Protein AF-A0A0Q3EZG9-F1 (afdb_monomer_lite)

Secondary structure (DSSP, 8-state):
-TTT-TTS-SS-SSHHHHHHHHHHHHIIIIIIHHHHHHHHHHHHTTSS-HHHHHHHHHHHHHHHHHHHHHHTTT--SSSSSSSS--HHHHHHHHHHHHHHHTS---GGG-HHHHHHHHHHHT-HHHHHTSGGGSTTSPP--

Radius of gyration: 16.01 Å; chains: 1; bounding box: 37×36×44 Å

Foldseek 3Di:
DCVVCVVDALADPPPVSNVLLVVLLCLLPPQQVVQLVVLVVCCVVVVDPPVRSLVSNLVSLVVSLVVNLVSQVPPPAQASRHPDRHNSLVSLQVSVVCCVPPNVHDCVVRVPSVSNNVSLCPDPVSVCVDLCNDPPHDDDD

Structure (mmCIF, N/CA/C/O backbone):
data_AF-A0A0Q3EZG9-F1
#
_entry.id   AF-A0A0Q3EZG9-F1
#
loop_
_atom_site.group_PDB
_atom_site.id
_atom_site.type_symbol
_atom_site.label_atom_id
_atom_site.label_alt_id
_atom_site.label_comp_id
_atom_site.label_asym_id
_atom_site.label_entity_id
_atom_site.label_seq_id
_atom_site.pdbx_PDB_ins_code
_atom_site.Cartn_x
_atom_site.Cartn_y
_atom_site.Cartn_z
_atom_site.occupancy
_atom_site.B_iso_or_equiv
_atom_site.auth_seq_id
_atom_site.auth_comp_id
_atom_site.auth_asym_id
_atom_site.auth_atom_id
_atom_site.pdbx_PDB_model_num
ATOM 1 N N . MET A 1 1 ? -17.547 -8.868 -1.143 1.00 84.94 1 MET A N 1
ATOM 2 C CA . MET A 1 1 ? -16.965 -9.479 0.070 1.00 84.94 1 MET A CA 1
ATOM 3 C C . MET A 1 1 ? -17.594 -8.852 1.294 1.00 84.94 1 MET A C 1
ATOM 5 O O . MET A 1 1 ? -18.382 -9.550 1.910 1.00 84.94 1 MET A O 1
ATOM 9 N N . GLU A 1 2 ? -17.379 -7.556 1.542 1.00 89.00 2 GLU A N 1
ATOM 10 C CA . GLU A 1 2 ? -17.991 -6.838 2.677 1.00 89.00 2 GLU A CA 1
ATOM 11 C C . GLU A 1 2 ? -19.500 -7.044 2.816 1.00 89.00 2 GLU A C 1
ATOM 13 O O . GLU A 1 2 ? -19.958 -7.523 3.845 1.00 89.00 2 GLU A O 1
ATOM 18 N N . ASP A 1 3 ? -20.270 -6.806 1.753 1.00 89.75 3 ASP A N 1
ATOM 19 C CA . ASP A 1 3 ? -21.734 -6.929 1.839 1.00 89.75 3 ASP A CA 1
ATOM 20 C C . ASP A 1 3 ? -22.217 -8.376 2.030 1.00 89.75 3 ASP A C 1
ATOM 22 O O . ASP A 1 3 ? -23.315 -8.619 2.524 1.00 89.75 3 ASP A O 1
ATOM 26 N N . LYS A 1 4 ? -21.404 -9.357 1.615 1.00 91.31 4 LYS A N 1
ATOM 27 C CA . LYS A 1 4 ? -21.761 -10.784 1.648 1.00 91.31 4 LYS A CA 1
ATOM 28 C C . LYS A 1 4 ? -21.317 -11.471 2.943 1.00 91.31 4 LYS A C 1
ATOM 30 O O . LYS A 1 4 ? -21.945 -12.449 3.341 1.00 91.31 4 LYS A O 1
ATOM 35 N N . TYR A 1 5 ? -20.248 -10.987 3.577 1.00 90.81 5 TYR A N 1
ATOM 36 C CA . TYR A 1 5 ? -19.638 -11.575 4.774 1.00 90.81 5 TYR A CA 1
ATOM 37 C C . TYR A 1 5 ? -19.411 -10.513 5.867 1.00 90.81 5 TYR A C 1
ATOM 39 O O . TYR A 1 5 ? -18.270 -10.275 6.265 1.00 90.81 5 TYR A O 1
ATOM 47 N N . PRO A 1 6 ? -20.481 -9.879 6.380 1.00 89.50 6 PRO A N 1
ATOM 48 C CA . PRO A 1 6 ? -20.379 -8.755 7.317 1.00 89.50 6 PRO A CA 1
ATOM 49 C C . PRO A 1 6 ? -19.746 -9.112 8.674 1.00 89.50 6 PRO A C 1
ATOM 51 O O . PRO A 1 6 ? -19.360 -8.225 9.428 1.00 89.50 6 PRO A O 1
ATOM 54 N N . GLN A 1 7 ? -19.638 -10.401 9.004 1.00 89.94 7 GLN A N 1
ATOM 55 C CA . GLN A 1 7 ? -19.002 -10.902 10.223 1.00 89.94 7 GLN A CA 1
ATOM 56 C C . GLN A 1 7 ? -17.462 -10.897 10.178 1.00 89.94 7 GLN A C 1
ATOM 58 O O . GLN A 1 7 ? -16.830 -11.115 11.208 1.00 89.94 7 GLN A O 1
ATOM 63 N N . HIS A 1 8 ? -16.861 -10.658 9.006 1.00 86.94 8 HIS A N 1
ATOM 64 C CA . HIS A 1 8 ? -15.409 -10.544 8.821 1.00 86.94 8 HIS A CA 1
ATOM 65 C C . HIS A 1 8 ? -15.063 -9.235 8.093 1.00 86.94 8 HIS A C 1
ATOM 67 O O . HIS A 1 8 ? -14.605 -9.278 6.949 1.00 86.94 8 HIS A O 1
ATOM 73 N N . PRO A 1 9 ? -15.333 -8.070 8.708 1.00 91.38 9 PRO A N 1
ATOM 74 C CA . PRO A 1 9 ? -15.231 -6.799 8.012 1.00 91.38 9 PRO A CA 1
ATOM 75 C C . PRO A 1 9 ? -13.771 -6.386 7.789 1.00 91.38 9 PRO A C 1
ATOM 77 O O . PRO A 1 9 ? -12.984 -6.302 8.731 1.00 91.38 9 PRO A O 1
ATOM 80 N N . LEU A 1 10 ? -13.424 -6.036 6.550 1.00 95.19 10 LEU A N 1
ATOM 81 C CA . LEU A 1 10 ? -12.158 -5.371 6.214 1.00 95.19 10 LEU A CA 1
ATOM 82 C C . LEU A 1 10 ? -12.253 -3.848 6.344 1.00 95.19 10 LEU A C 1
ATOM 84 O O . LEU A 1 10 ? -11.282 -3.143 6.077 1.00 95.19 10 LEU A O 1
ATOM 88 N N . LEU A 1 11 ? -13.421 -3.311 6.693 1.00 95.44 11 LEU A N 1
ATOM 89 C CA . LEU A 1 11 ? -13.583 -1.894 6.984 1.00 95.44 11 LEU A CA 1
ATOM 90 C C . LEU A 1 11 ? -14.028 -1.702 8.435 1.00 95.44 11 LEU A C 1
ATOM 92 O O . LEU A 1 11 ? -15.046 -2.268 8.842 1.00 95.44 11 LEU A O 1
ATOM 96 N N . PRO A 1 12 ? -13.341 -0.840 9.202 1.00 93.12 12 PRO A N 1
ATOM 97 C CA . PRO A 1 12 ? -13.691 -0.624 10.590 1.00 93.12 12 PRO A CA 1
ATOM 98 C C . PRO A 1 12 ? -14.978 0.203 10.688 1.00 93.12 12 PRO A C 1
ATOM 100 O O . PRO A 1 12 ? -15.327 0.970 9.786 1.00 93.12 12 PRO A O 1
ATOM 103 N N . GLN A 1 13 ? -15.676 0.076 11.818 1.00 92.25 13 GLN A N 1
ATOM 104 C CA . GLN A 1 13 ? -16.872 0.878 12.105 1.00 92.25 13 GLN A CA 1
ATOM 105 C C . GLN A 1 13 ? -16.531 2.348 12.389 1.00 92.25 13 GLN A C 1
ATOM 107 O O . GLN A 1 13 ? -17.316 3.240 12.069 1.00 92.25 13 GLN A O 1
ATOM 112 N N . ASP A 1 14 ? -15.348 2.613 12.958 1.00 94.88 14 ASP A N 1
ATOM 113 C CA . ASP A 1 14 ? -14.868 3.979 13.158 1.00 94.88 14 ASP A CA 1
ATOM 114 C C . ASP A 1 14 ? -14.693 4.688 11.810 1.00 94.88 14 ASP A C 1
ATOM 116 O O . ASP A 1 14 ? -13.917 4.265 10.950 1.00 94.88 14 ASP A O 1
ATOM 120 N N . LEU A 1 15 ? -15.410 5.799 11.636 1.00 96.56 15 LEU A N 1
ATOM 121 C CA . LEU A 1 15 ? -15.484 6.498 10.356 1.00 96.56 15 LEU A CA 1
ATOM 122 C C . LEU A 1 15 ? -14.137 7.074 9.910 1.00 96.56 15 LEU A C 1
ATOM 124 O O . LEU A 1 15 ? -13.867 7.112 8.709 1.00 96.56 15 LEU A O 1
ATOM 128 N N . LYS A 1 16 ? -13.276 7.500 10.843 1.00 95.50 16 LYS A N 1
ATOM 129 C CA . LYS A 1 16 ? -11.962 8.06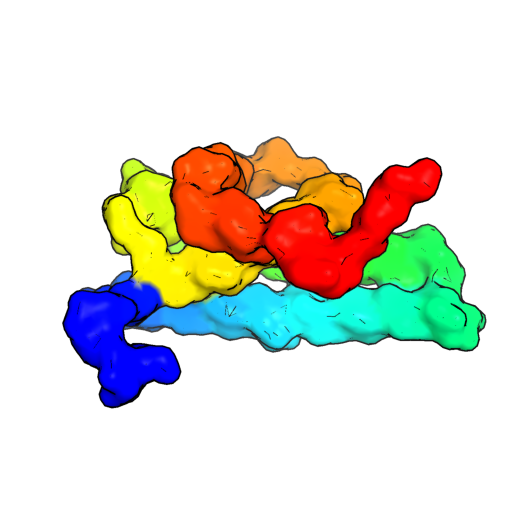1 10.502 1.00 95.50 16 LYS A CA 1
ATOM 130 C C . LYS A 1 16 ? -11.030 6.962 10.009 1.00 95.50 16 LYS A C 1
ATOM 132 O O . LYS A 1 16 ? -10.433 7.103 8.944 1.00 95.50 16 LYS A O 1
ATOM 137 N N . LYS A 1 17 ? -10.969 5.837 10.725 1.00 95.88 17 LYS A N 1
ATOM 138 C CA . LYS A 1 17 ? -10.204 4.657 10.304 1.00 95.88 17 LYS A CA 1
ATOM 139 C C . LYS A 1 17 ? -10.741 4.080 8.997 1.00 95.88 17 LYS A C 1
ATOM 141 O O . LYS A 1 17 ? -9.957 3.667 8.145 1.00 95.88 17 LYS A O 1
ATOM 146 N N . LYS A 1 18 ? -12.061 4.094 8.793 1.00 97.00 18 LYS A N 1
ATOM 147 C CA . LYS A 1 18 ? -12.688 3.652 7.542 1.00 97.00 18 LYS A CA 1
ATOM 148 C C . LYS A 1 18 ? -12.262 4.527 6.371 1.00 97.00 18 LYS A C 1
ATOM 150 O O . LYS A 1 18 ? -11.832 4.007 5.345 1.00 97.00 18 LYS A O 1
ATOM 155 N N . ALA A 1 19 ? -12.329 5.847 6.539 1.00 97.75 19 ALA A N 1
ATOM 156 C CA . ALA A 1 19 ? -11.872 6.793 5.529 1.00 97.75 19 ALA A CA 1
ATOM 157 C C . ALA A 1 19 ? -10.377 6.624 5.225 1.00 97.75 19 ALA A C 1
ATOM 159 O O . ALA A 1 19 ? -9.994 6.674 4.060 1.00 97.75 19 ALA A O 1
ATOM 160 N N . LEU A 1 20 ? -9.546 6.384 6.243 1.00 97.81 20 LEU A N 1
ATOM 161 C CA . LEU A 1 20 ? -8.114 6.136 6.072 1.00 97.81 20 LEU A CA 1
ATOM 162 C C . LEU A 1 20 ? -7.843 4.853 5.268 1.00 97.81 20 LEU A C 1
ATOM 164 O O . LEU A 1 20 ? -7.090 4.895 4.300 1.00 97.81 20 LEU A O 1
ATOM 168 N N . ASN A 1 21 ? -8.514 3.742 5.590 1.00 98.00 21 ASN A N 1
ATOM 169 C CA . ASN A 1 21 ? -8.409 2.494 4.820 1.00 98.00 21 ASN A CA 1
ATOM 170 C C . ASN A 1 21 ? -8.776 2.691 3.344 1.00 98.00 21 ASN A C 1
ATOM 172 O O . ASN A 1 21 ? -8.056 2.233 2.458 1.00 98.00 21 ASN A O 1
ATOM 176 N N . LEU A 1 22 ? -9.875 3.402 3.078 1.00 98.19 22 LEU A N 1
ATOM 177 C CA . LEU A 1 22 ? -10.314 3.694 1.713 1.00 98.19 22 LEU A CA 1
ATOM 178 C C . LEU A 1 22 ? -9.332 4.611 0.973 1.00 98.19 22 LEU A C 1
ATOM 180 O O . LEU A 1 22 ? -9.078 4.392 -0.207 1.00 98.19 22 LEU A O 1
ATOM 184 N N . GLN A 1 23 ? -8.750 5.605 1.650 1.00 98.25 23 GLN A N 1
ATOM 185 C CA . GLN A 1 23 ? -7.724 6.472 1.063 1.00 98.25 23 GLN A CA 1
ATOM 186 C C . GLN A 1 23 ? -6.469 5.684 0.681 1.00 98.25 23 GLN A C 1
ATOM 188 O O . GLN A 1 23 ? -5.997 5.814 -0.446 1.00 98.25 23 GLN A O 1
ATOM 193 N N . ILE A 1 24 ? -5.966 4.830 1.576 1.00 98.56 24 ILE A N 1
ATOM 194 C CA . ILE A 1 24 ? -4.805 3.969 1.311 1.00 98.56 24 ILE A CA 1
ATOM 195 C C . ILE A 1 24 ? -5.083 3.059 0.112 1.00 98.56 24 ILE A C 1
ATOM 197 O O . ILE A 1 24 ? -4.314 3.055 -0.851 1.00 98.56 24 ILE A O 1
ATOM 201 N N . ALA A 1 25 ? -6.215 2.346 0.132 1.00 98.38 25 ALA A N 1
ATOM 202 C CA . ALA A 1 25 ? -6.617 1.472 -0.965 1.00 98.38 25 ALA A CA 1
ATOM 203 C C . ALA A 1 25 ? -6.733 2.245 -2.289 1.00 98.38 25 ALA A C 1
ATOM 205 O O . ALA A 1 25 ? -6.232 1.782 -3.312 1.00 98.38 25 ALA A O 1
ATOM 206 N N . SER A 1 26 ? -7.318 3.448 -2.263 1.00 98.31 26 SER A N 1
ATOM 207 C CA . SER A 1 26 ? -7.459 4.312 -3.438 1.00 98.31 26 SER A CA 1
ATOM 208 C C . SER A 1 26 ? -6.114 4.768 -4.003 1.00 98.31 26 SER A C 1
ATOM 210 O O . SER A 1 26 ? -5.945 4.768 -5.223 1.00 98.31 26 SER A O 1
ATOM 212 N N . ILE A 1 27 ? -5.153 5.152 -3.154 1.00 98.50 27 ILE A N 1
ATOM 213 C CA . ILE A 1 27 ? -3.815 5.562 -3.606 1.00 98.50 27 ILE A CA 1
ATOM 214 C C . ILE A 1 27 ? -3.131 4.391 -4.311 1.00 98.50 27 ILE A C 1
ATOM 216 O O . ILE A 1 27 ? -2.628 4.555 -5.423 1.00 98.50 27 ILE A O 1
ATOM 220 N N . VAL A 1 28 ? -3.169 3.197 -3.711 1.00 98.44 28 VAL A N 1
ATOM 221 C CA . VAL A 1 28 ? -2.588 1.997 -4.322 1.00 98.44 28 VAL A CA 1
ATOM 222 C C . VAL A 1 28 ? -3.273 1.666 -5.644 1.00 98.44 28 VAL A C 1
ATOM 224 O O . VAL A 1 28 ? -2.600 1.564 -6.669 1.00 98.44 28 VAL A O 1
ATOM 227 N N . CYS A 1 29 ? -4.600 1.535 -5.656 1.00 97.06 29 CYS A N 1
ATOM 228 C CA . CYS A 1 29 ? -5.322 1.006 -6.812 1.00 97.06 29 CYS A CA 1
ATOM 229 C C . CYS A 1 29 ? -5.467 1.995 -7.972 1.00 97.06 29 CYS A C 1
ATOM 231 O O . CYS A 1 29 ? -5.660 1.560 -9.101 1.00 97.06 29 CYS A O 1
ATOM 233 N N . SER A 1 30 ? -5.386 3.303 -7.714 1.00 95.75 30 SER A N 1
ATOM 234 C CA . SER A 1 30 ? -5.634 4.330 -8.736 1.00 95.75 30 SER A CA 1
ATOM 235 C C . SER A 1 30 ? -4.393 5.146 -9.089 1.00 95.75 30 SER A C 1
ATOM 237 O O . SER A 1 30 ? -4.280 5.618 -10.216 1.00 95.75 30 SER A O 1
ATOM 239 N N . SER A 1 31 ? -3.463 5.342 -8.150 1.00 94.94 31 SER A N 1
ATOM 240 C CA . SER A 1 31 ? -2.314 6.246 -8.330 1.00 94.94 31 SER A CA 1
ATOM 241 C C . SER A 1 31 ? -0.956 5.549 -8.347 1.00 94.94 31 SER A C 1
ATOM 243 O O . SER A 1 31 ? 0.021 6.180 -8.741 1.00 94.94 31 SER A O 1
ATOM 245 N N . ILE A 1 32 ? -0.885 4.272 -7.958 1.00 97.31 32 ILE A N 1
ATOM 246 C CA . ILE A 1 32 ? 0.330 3.457 -8.081 1.00 97.31 32 ILE A CA 1
ATOM 247 C C . ILE A 1 32 ? 0.117 2.375 -9.143 1.00 97.31 32 ILE A C 1
ATOM 249 O O . ILE A 1 32 ? 0.743 2.417 -10.204 1.00 97.31 32 ILE A O 1
ATOM 253 N N . GLN A 1 33 ? -0.798 1.434 -8.883 1.00 96.44 33 GLN A N 1
ATOM 254 C CA . GLN A 1 33 ? -0.935 0.187 -9.639 1.00 96.44 33 GLN A CA 1
ATOM 255 C C . GLN A 1 33 ? -1.187 0.389 -11.150 1.00 96.44 33 GLN A C 1
ATOM 257 O O . GLN A 1 33 ? -0.524 -0.280 -11.944 1.00 96.44 33 GLN A O 1
ATOM 262 N N . PRO A 1 34 ? -2.043 1.323 -11.600 1.00 95.38 34 PRO A N 1
ATOM 263 C CA . PRO A 1 34 ? -2.282 1.495 -13.032 1.00 95.38 34 PRO A CA 1
ATOM 264 C C . PRO A 1 34 ? -1.089 2.126 -13.759 1.00 95.38 34 PRO A C 1
ATOM 266 O O . PRO A 1 34 ? -0.795 1.780 -14.903 1.00 95.38 34 PRO A O 1
ATOM 269 N N . LEU A 1 35 ? -0.373 3.034 -13.089 1.00 92.44 35 LEU A N 1
ATOM 270 C CA . LEU A 1 35 ? 0.739 3.776 -13.686 1.00 92.44 35 LEU A CA 1
ATOM 271 C C . LEU A 1 35 ? 2.002 2.911 -13.803 1.00 92.44 35 LEU A C 1
ATOM 273 O O . LEU A 1 35 ? 2.681 2.969 -14.828 1.00 92.44 35 LEU A O 1
ATOM 277 N N . GLN A 1 36 ? 2.267 2.039 -12.820 1.00 90.69 36 GLN A N 1
ATOM 278 C CA . GLN A 1 36 ? 3.288 0.992 -12.975 1.00 90.69 36 GLN A CA 1
ATOM 279 C C . GLN A 1 36 ? 2.936 0.048 -14.135 1.00 90.69 36 GLN A C 1
ATOM 281 O O . GLN A 1 36 ? 3.802 -0.297 -14.932 1.00 90.69 36 GLN A O 1
ATOM 286 N N . THR A 1 37 ? 1.663 -0.343 -14.285 1.00 90.38 37 THR A N 1
ATOM 287 C CA . THR A 1 37 ? 1.244 -1.257 -15.355 1.00 90.38 37 THR A CA 1
ATOM 288 C C . THR A 1 37 ? 1.449 -0.631 -16.729 1.00 90.38 37 THR A C 1
ATOM 290 O O . THR A 1 37 ? 1.944 -1.310 -17.624 1.00 90.38 37 THR A O 1
ATOM 293 N N . HIS A 1 38 ? 1.149 0.659 -16.891 1.00 88.06 38 HIS A N 1
ATOM 294 C CA . HIS A 1 38 ? 1.427 1.376 -18.134 1.00 88.06 38 HIS A CA 1
ATOM 295 C C . HIS A 1 38 ? 2.917 1.331 -18.505 1.00 88.06 38 HIS A C 1
ATOM 297 O O . HIS A 1 38 ? 3.252 1.016 -19.645 1.00 88.06 38 HIS A O 1
ATOM 303 N N . ALA A 1 39 ? 3.809 1.595 -17.545 1.00 85.88 39 ALA A N 1
ATOM 304 C CA . ALA A 1 39 ? 5.253 1.526 -17.765 1.00 85.88 39 ALA A CA 1
ATOM 305 C C . ALA A 1 39 ? 5.691 0.123 -18.218 1.00 85.88 39 ALA A C 1
ATOM 307 O O . ALA A 1 39 ? 6.330 -0.030 -19.258 1.00 85.88 39 ALA A O 1
ATOM 308 N N . VAL A 1 40 ? 5.257 -0.908 -17.483 1.00 84.19 40 VAL A N 1
ATOM 309 C CA . VAL A 1 40 ? 5.576 -2.315 -17.771 1.00 84.19 40 VAL A CA 1
ATOM 310 C C . VAL A 1 40 ? 5.086 -2.731 -19.161 1.00 84.19 40 VAL A C 1
ATOM 312 O O . VAL A 1 40 ? 5.828 -3.376 -19.901 1.00 84.19 40 VAL A O 1
ATOM 315 N N . ILE A 1 41 ? 3.864 -2.344 -19.540 1.00 87.94 41 ILE A N 1
ATOM 316 C CA . ILE A 1 41 ? 3.327 -2.601 -20.883 1.00 87.94 41 ILE A CA 1
ATOM 317 C C . ILE A 1 41 ? 4.161 -1.873 -21.941 1.00 87.94 41 ILE A C 1
ATOM 319 O O . ILE A 1 41 ? 4.482 -2.468 -22.966 1.00 87.94 41 ILE A O 1
ATOM 323 N N . GLY A 1 42 ? 4.555 -0.622 -21.689 1.00 85.19 42 GLY A N 1
ATOM 324 C CA . GLY A 1 42 ? 5.399 0.145 -22.604 1.00 85.19 42 GLY A CA 1
ATOM 325 C C . GLY A 1 42 ? 6.749 -0.526 -22.876 1.00 85.19 42 GLY A C 1
ATOM 326 O O . GLY A 1 42 ? 7.189 -0.575 -24.023 1.00 85.19 42 GLY A O 1
ATOM 327 N N . SER A 1 43 ? 7.363 -1.112 -21.845 1.00 87.75 43 SER A N 1
ATOM 328 C CA . SER A 1 43 ? 8.576 -1.930 -21.985 1.00 87.75 43 SER A CA 1
ATOM 329 C C . SER A 1 43 ? 8.324 -3.185 -22.828 1.00 87.75 43 SER A C 1
ATOM 331 O O . SER A 1 43 ? 9.056 -3.457 -23.777 1.00 87.75 43 SER A O 1
ATOM 333 N N . PHE A 1 44 ? 7.244 -3.924 -22.542 1.00 88.38 44 PHE A N 1
ATOM 334 C CA . PHE A 1 44 ? 6.897 -5.149 -23.272 1.00 88.38 44 PHE A CA 1
ATOM 335 C C . PHE A 1 44 ? 6.595 -4.900 -24.759 1.00 88.38 44 PHE A C 1
ATOM 337 O O . PHE A 1 44 ? 6.979 -5.699 -25.610 1.00 88.38 44 PHE A O 1
ATOM 344 N N . LEU A 1 45 ? 5.932 -3.788 -25.084 1.00 92.38 45 LEU A N 1
ATOM 345 C CA . LEU A 1 45 ? 5.603 -3.405 -26.460 1.00 92.38 45 LEU A CA 1
ATOM 346 C C . LEU A 1 45 ? 6.767 -2.722 -27.200 1.00 92.38 45 LEU A C 1
ATOM 348 O O . LEU A 1 45 ? 6.626 -2.398 -28.378 1.00 92.38 45 LEU A O 1
ATOM 352 N N . GLY A 1 46 ? 7.898 -2.480 -26.530 1.00 90.88 46 GLY A N 1
ATOM 353 C CA . GLY A 1 46 ? 9.050 -1.781 -27.104 1.00 90.88 46 GLY A CA 1
ATOM 354 C C . GLY A 1 46 ? 8.821 -0.287 -27.355 1.00 90.88 46 GLY A C 1
ATOM 355 O O . GLY A 1 46 ? 9.595 0.332 -28.081 1.00 90.88 46 GLY A O 1
ATOM 356 N N . THR A 1 47 ? 7.772 0.309 -26.777 1.00 92.38 47 THR A N 1
ATOM 357 C CA . THR A 1 47 ? 7.498 1.754 -26.877 1.00 92.38 47 THR A CA 1
ATOM 358 C C . THR A 1 47 ? 8.261 2.570 -25.833 1.00 92.38 47 THR A C 1
ATOM 360 O O . THR A 1 47 ? 8.301 3.791 -25.934 1.00 92.38 47 THR A O 1
ATOM 363 N N . MET A 1 48 ? 8.835 1.907 -24.826 1.00 91.69 48 MET A N 1
ATOM 364 C CA . MET A 1 48 ? 9.708 2.486 -23.804 1.00 91.69 48 MET A CA 1
ATOM 365 C C . MET A 1 48 ? 10.914 1.578 -23.571 1.00 91.69 48 MET A C 1
ATOM 367 O O . MET A 1 48 ? 10.808 0.355 -23.680 1.00 91.69 48 MET A O 1
ATOM 371 N N . GLY A 1 49 ? 12.053 2.162 -23.198 1.00 93.69 49 GLY A N 1
ATOM 372 C CA . GLY A 1 49 ? 13.213 1.378 -22.769 1.00 93.69 49 GLY A CA 1
ATOM 373 C C . GLY A 1 49 ? 12.957 0.662 -21.436 1.00 93.69 49 GLY A C 1
ATOM 374 O O . GLY A 1 49 ? 12.197 1.145 -20.597 1.00 93.69 49 GLY A O 1
ATOM 375 N N . ALA A 1 50 ? 13.627 -0.470 -21.194 1.00 91.31 50 ALA A N 1
ATOM 376 C CA . ALA A 1 50 ? 13.468 -1.219 -19.941 1.00 91.31 50 ALA A CA 1
ATOM 377 C C . ALA A 1 50 ? 13.843 -0.382 -18.701 1.00 91.31 50 ALA A C 1
ATOM 379 O O . ALA A 1 50 ? 13.112 -0.375 -17.710 1.00 91.31 50 ALA A O 1
ATOM 380 N N . GLU A 1 51 ? 14.949 0.363 -18.775 1.00 93.38 51 GLU A N 1
ATOM 381 C CA . GLU A 1 51 ? 15.403 1.260 -17.705 1.00 93.38 51 GLU A CA 1
ATOM 382 C C . GLU A 1 51 ? 14.444 2.440 -17.498 1.00 93.38 51 GLU A C 1
ATOM 384 O O . GLU A 1 51 ? 14.104 2.785 -16.369 1.00 93.38 51 GLU A O 1
ATOM 389 N N . GLU A 1 52 ? 13.953 3.026 -18.589 1.00 93.69 52 GLU A N 1
ATOM 390 C CA . GLU A 1 52 ? 12.979 4.119 -18.558 1.00 93.69 52 GLU A CA 1
ATOM 391 C C . GLU A 1 52 ? 11.665 3.679 -17.894 1.00 93.69 52 GLU A C 1
ATOM 393 O O . GLU A 1 52 ? 11.153 4.346 -16.994 1.00 93.69 52 GLU A O 1
ATOM 398 N N . SER A 1 53 ? 11.148 2.510 -18.283 1.00 94.06 53 SER A N 1
ATOM 399 C CA . SER A 1 53 ? 9.970 1.893 -17.670 1.00 94.06 53 SER A CA 1
ATOM 400 C C . SER A 1 53 ? 10.175 1.629 -16.177 1.00 94.06 53 SER A C 1
ATOM 402 O O . SER A 1 53 ? 9.269 1.872 -15.372 1.00 94.06 53 SER A O 1
ATOM 404 N N . LEU A 1 54 ? 11.351 1.126 -15.785 1.00 93.75 54 LEU A N 1
ATOM 405 C CA . LEU A 1 54 ? 11.671 0.881 -14.381 1.00 93.75 54 LEU A CA 1
ATOM 406 C C . LEU A 1 54 ? 11.696 2.191 -13.585 1.00 93.75 54 LEU A C 1
ATOM 408 O O . LEU A 1 54 ? 11.018 2.279 -12.563 1.00 93.75 54 LEU A O 1
ATOM 412 N N . HIS A 1 55 ? 12.383 3.224 -14.077 1.00 94.94 55 HIS A N 1
ATOM 413 C CA . HIS A 1 55 ? 12.421 4.536 -13.426 1.00 94.94 55 HIS A CA 1
ATOM 414 C C . HIS A 1 55 ? 11.028 5.157 -13.285 1.00 94.94 55 HIS A C 1
ATOM 416 O O . HIS A 1 55 ? 10.685 5.666 -12.217 1.00 94.94 55 HIS A O 1
ATOM 422 N N . MET A 1 56 ? 10.195 5.085 -14.326 1.00 94.81 56 MET A N 1
ATOM 423 C CA . MET A 1 56 ? 8.825 5.596 -14.264 1.00 94.81 56 MET A CA 1
ATOM 424 C C . MET A 1 56 ? 7.979 4.825 -13.241 1.00 94.81 56 MET A C 1
ATOM 426 O O . MET A 1 56 ? 7.236 5.426 -12.464 1.00 94.81 56 MET A O 1
ATOM 430 N N . THR A 1 57 ? 8.133 3.502 -13.184 1.00 95.94 57 THR A N 1
ATOM 431 C CA . THR A 1 57 ? 7.474 2.662 -12.173 1.00 95.94 57 THR A CA 1
ATOM 432 C C . THR A 1 57 ? 7.904 3.056 -10.761 1.00 95.94 57 THR A C 1
ATOM 434 O O . THR A 1 57 ? 7.060 3.322 -9.904 1.00 95.94 57 THR A O 1
ATOM 437 N N . GLN A 1 58 ? 9.214 3.154 -10.527 1.00 97.12 58 GLN A N 1
ATOM 438 C CA . GLN A 1 58 ? 9.778 3.540 -9.235 1.00 97.12 58 GLN A CA 1
ATOM 439 C C . GLN A 1 58 ? 9.327 4.939 -8.809 1.00 97.12 58 GLN A C 1
ATOM 441 O O . GLN A 1 58 ? 9.022 5.141 -7.637 1.00 97.12 58 GLN A O 1
ATOM 446 N N . HIS A 1 59 ? 9.215 5.882 -9.749 1.00 96.75 59 HIS A N 1
ATOM 447 C CA . HIS A 1 59 ? 8.717 7.229 -9.482 1.00 96.75 59 HIS A CA 1
ATOM 448 C C . HIS A 1 59 ? 7.286 7.224 -8.925 1.00 96.75 59 HIS A C 1
ATOM 450 O O . HIS A 1 59 ? 7.012 7.872 -7.912 1.00 96.75 59 HIS A O 1
ATOM 456 N N . TYR A 1 60 ? 6.366 6.491 -9.560 1.00 9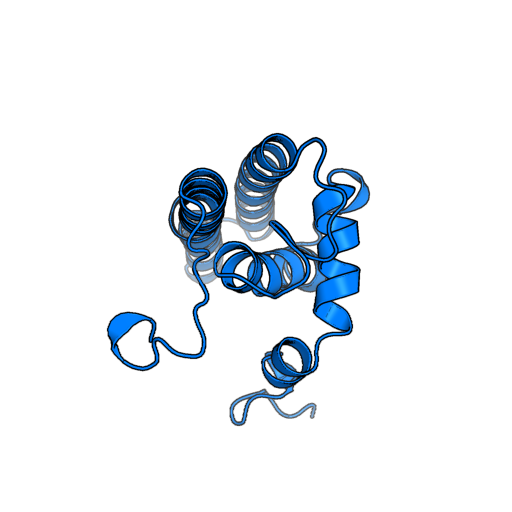7.31 60 TYR A N 1
ATOM 457 C CA . TYR A 1 60 ? 4.976 6.440 -9.097 1.00 97.31 60 TYR A CA 1
ATOM 458 C C . TYR A 1 60 ? 4.822 5.674 -7.783 1.00 97.31 60 TYR A C 1
ATOM 460 O O . TYR A 1 60 ? 4.024 6.085 -6.936 1.00 97.31 60 TYR A O 1
ATOM 468 N N . ILE A 1 61 ? 5.618 4.620 -7.576 1.00 98.25 61 ILE A N 1
ATOM 469 C CA . ILE A 1 61 ? 5.661 3.919 -6.291 1.00 98.25 61 ILE A CA 1
ATOM 470 C C . ILE A 1 61 ? 6.189 4.847 -5.190 1.00 98.25 61 ILE A C 1
ATOM 472 O O . ILE A 1 61 ? 5.518 4.978 -4.172 1.00 98.25 61 ILE A O 1
ATOM 476 N N . ASP A 1 62 ? 7.317 5.544 -5.392 1.00 98.31 62 ASP A N 1
ATOM 477 C CA . ASP A 1 62 ? 7.877 6.479 -4.396 1.00 98.31 62 ASP A CA 1
ATOM 478 C C . ASP A 1 62 ? 6.865 7.568 -4.031 1.00 98.31 62 ASP A C 1
ATOM 480 O O . ASP A 1 62 ? 6.561 7.770 -2.854 1.00 98.31 62 ASP A O 1
ATOM 484 N N . LYS A 1 63 ? 6.247 8.201 -5.034 1.00 98.25 63 LYS A N 1
ATOM 485 C CA . LYS A 1 63 ? 5.233 9.234 -4.808 1.00 98.25 63 LYS A CA 1
ATOM 486 C C . LYS A 1 63 ? 4.056 8.720 -3.975 1.00 98.25 63 LYS A C 1
ATOM 488 O O . LYS A 1 63 ? 3.615 9.403 -3.049 1.00 98.25 63 LYS A O 1
ATOM 493 N N . GLY A 1 64 ? 3.531 7.541 -4.306 1.00 98.44 64 GLY A N 1
ATOM 494 C CA . GLY A 1 64 ? 2.407 6.952 -3.585 1.00 98.44 64 GLY A CA 1
ATOM 495 C C . GLY A 1 64 ? 2.785 6.476 -2.180 1.00 98.44 64 GLY A C 1
ATOM 496 O O . GLY A 1 64 ? 2.040 6.726 -1.235 1.00 98.44 64 GLY A O 1
ATOM 497 N N . PHE A 1 65 ? 3.964 5.875 -2.012 1.00 98.69 65 PHE A N 1
ATOM 498 C CA . PHE A 1 65 ? 4.464 5.425 -0.712 1.00 98.69 65 PHE A CA 1
ATOM 499 C C . PHE A 1 65 ? 4.704 6.595 0.234 1.00 98.69 65 PHE A C 1
ATOM 501 O O . PHE A 1 65 ? 4.252 6.532 1.369 1.00 98.69 65 PHE A O 1
ATOM 508 N N . ARG A 1 66 ? 5.278 7.713 -0.231 1.00 98.62 66 ARG A N 1
ATOM 509 C CA . ARG A 1 66 ? 5.392 8.940 0.583 1.00 98.62 66 ARG A CA 1
ATOM 510 C C . ARG A 1 66 ? 4.039 9.469 1.044 1.00 98.62 66 ARG A C 1
ATOM 512 O O . ARG A 1 66 ? 3.914 9.933 2.174 1.00 98.62 66 ARG A O 1
ATOM 519 N N . ALA A 1 67 ? 3.032 9.432 0.171 1.00 98.56 67 ALA A N 1
ATOM 520 C CA . ALA A 1 67 ? 1.692 9.887 0.522 1.00 98.56 67 ALA A CA 1
ATOM 521 C C . ALA A 1 67 ? 1.065 8.995 1.602 1.00 98.56 67 ALA A C 1
ATOM 523 O O . ALA A 1 67 ? 0.484 9.513 2.553 1.00 98.56 67 ALA A O 1
ATOM 524 N N . ILE A 1 68 ? 1.213 7.674 1.483 1.00 98.69 68 ILE A N 1
ATOM 525 C CA . ILE A 1 68 ? 0.684 6.726 2.470 1.00 98.69 68 ILE A CA 1
ATOM 526 C C . ILE A 1 68 ? 1.466 6.798 3.786 1.00 98.69 68 ILE A C 1
ATOM 528 O O . ILE A 1 68 ? 0.845 6.834 4.841 1.00 98.69 68 ILE A O 1
ATOM 532 N N . GLU A 1 69 ? 2.795 6.893 3.736 1.00 98.25 69 GLU A N 1
ATOM 533 C CA . GLU A 1 69 ? 3.651 7.079 4.913 1.00 98.25 69 GLU A CA 1
ATOM 534 C C . GLU A 1 69 ? 3.181 8.289 5.732 1.00 98.25 69 GLU A C 1
ATOM 536 O O . GLU A 1 69 ? 2.967 8.184 6.936 1.00 98.25 69 GLU A O 1
ATOM 541 N N . LYS A 1 70 ? 2.898 9.407 5.051 1.00 98.31 70 LYS A N 1
ATOM 542 C CA . LYS A 1 70 ? 2.347 10.615 5.672 1.00 98.31 70 LYS A CA 1
ATOM 543 C C . LYS A 1 70 ? 0.951 10.407 6.264 1.00 98.31 70 LYS A C 1
ATOM 545 O O . LYS A 1 70 ? 0.655 10.924 7.335 1.00 98.31 70 LYS A O 1
ATOM 550 N N . LEU A 1 71 ? 0.072 9.675 5.575 1.00 98.00 71 LEU A N 1
ATOM 551 C CA . LEU A 1 71 ? -1.263 9.351 6.096 1.00 98.00 71 LEU A CA 1
ATOM 552 C C . LEU A 1 71 ? -1.207 8.470 7.350 1.00 98.00 71 LEU A C 1
ATOM 554 O O . LEU A 1 71 ? -2.136 8.504 8.156 1.00 98.00 71 LEU A O 1
ATOM 558 N N . LEU A 1 72 ? -0.142 7.684 7.489 1.00 97.81 72 LEU A N 1
ATOM 559 C CA . LEU A 1 72 ? 0.088 6.780 8.607 1.00 97.81 72 LEU A CA 1
ATOM 560 C C . LEU A 1 72 ? 0.992 7.379 9.692 1.00 97.81 72 LEU A C 1
ATOM 562 O O . LEU A 1 72 ? 1.302 6.679 10.653 1.00 97.81 72 LEU A O 1
ATOM 566 N N . GLU A 1 73 ? 1.407 8.645 9.588 1.00 96.38 73 GLU A N 1
ATOM 567 C CA . GLU A 1 73 ? 2.215 9.302 10.621 1.00 96.38 73 GLU A CA 1
ATOM 568 C C . GLU A 1 73 ? 1.565 9.161 12.008 1.00 96.38 73 GLU A C 1
ATOM 570 O O . GLU A 1 73 ? 0.383 9.448 12.203 1.00 96.38 73 GLU A O 1
ATOM 575 N N . GLY A 1 74 ? 2.351 8.701 12.984 1.00 90.19 74 GLY A N 1
ATOM 576 C CA . GLY A 1 74 ? 1.870 8.431 14.341 1.00 90.19 74 GLY A CA 1
ATOM 577 C C . GLY A 1 74 ? 1.110 7.110 14.511 1.00 90.19 74 GLY A C 1
ATOM 578 O O . GLY A 1 74 ? 0.620 6.852 15.605 1.00 90.19 74 GLY A O 1
ATOM 579 N N . CYS A 1 75 ? 1.018 6.267 13.477 1.00 90.62 75 CYS A N 1
ATOM 580 C CA . CYS A 1 75 ? 0.486 4.910 13.593 1.00 90.62 75 CYS A CA 1
ATOM 581 C C . CYS A 1 75 ? 1.448 4.013 14.388 1.00 90.62 75 CYS A C 1
ATOM 583 O O . CYS A 1 75 ? 2.533 3.664 13.916 1.00 90.62 75 CYS A O 1
ATOM 585 N N . ASP A 1 76 ? 1.019 3.610 15.582 1.00 90.06 76 ASP A N 1
ATOM 586 C CA . ASP A 1 76 ? 1.732 2.730 16.513 1.00 90.06 76 ASP A CA 1
ATOM 587 C C . ASP A 1 76 ? 1.087 1.335 16.640 1.00 90.06 76 ASP A C 1
ATOM 589 O O . ASP A 1 76 ? 1.496 0.524 17.469 1.00 90.06 76 ASP A O 1
ATOM 593 N N . THR A 1 77 ? 0.100 1.030 15.793 1.00 94.50 77 THR A N 1
ATOM 594 C CA . THR A 1 77 ? -0.641 -0.239 15.806 1.00 94.50 77 THR A CA 1
ATOM 595 C C . THR A 1 77 ? 0.015 -1.320 14.950 1.00 94.50 77 THR A C 1
ATOM 597 O O . THR A 1 77 ? 0.803 -1.020 14.048 1.00 94.50 77 THR A O 1
ATOM 600 N N . ARG A 1 78 ? -0.344 -2.595 15.172 1.00 96.31 78 ARG A N 1
ATOM 601 C CA . ARG A 1 78 ? 0.250 -3.726 14.435 1.00 96.31 78 ARG A CA 1
ATOM 602 C C . ARG A 1 78 ? 0.101 -3.595 12.914 1.00 96.31 78 ARG A C 1
ATOM 604 O O . ARG A 1 78 ? 1.092 -3.736 12.201 1.00 96.31 78 ARG A O 1
ATOM 611 N N . TYR A 1 79 ? -1.093 -3.271 12.433 1.00 97.94 79 TYR A N 1
ATOM 612 C CA . TYR A 1 79 ? -1.420 -3.032 11.024 1.00 97.94 79 TYR A CA 1
ATOM 613 C C . TYR A 1 79 ? -1.733 -1.552 10.773 1.00 97.94 79 TYR A C 1
ATOM 615 O O . TYR A 1 79 ? -1.621 -0.730 11.685 1.00 97.94 79 TYR A O 1
ATOM 623 N N . ALA A 1 80 ? -2.107 -1.183 9.543 1.00 96.50 80 ALA A N 1
ATOM 624 C CA . ALA A 1 80 ? -2.211 0.215 9.122 1.00 96.50 80 ALA A CA 1
ATOM 625 C C . ALA A 1 80 ? -3.177 1.054 9.979 1.00 96.50 80 ALA A C 1
ATOM 627 O O . ALA A 1 80 ? -2.968 2.254 10.139 1.00 96.50 80 ALA A O 1
ATOM 628 N N . THR A 1 81 ? -4.239 0.450 10.528 1.00 95.38 81 THR A N 1
ATOM 629 C CA . THR A 1 81 ? -5.274 1.183 11.290 1.00 95.38 81 THR A CA 1
ATOM 630 C C . THR A 1 81 ? -5.705 0.522 12.608 1.00 95.38 81 THR A C 1
ATOM 632 O O . THR A 1 81 ? -6.669 0.967 13.250 1.00 95.38 81 THR A O 1
ATOM 635 N N . GLY A 1 82 ? -5.010 -0.530 13.043 1.00 94.06 82 GLY A N 1
ATOM 636 C CA . GLY A 1 82 ? -5.346 -1.288 14.247 1.00 94.06 82 GLY A CA 1
ATOM 637 C C . GLY A 1 82 ? -4.575 -2.598 14.365 1.00 94.06 82 GLY A C 1
ATOM 638 O O . GLY A 1 82 ? -3.559 -2.791 13.703 1.00 94.06 82 GLY A O 1
ATOM 639 N N . ASP A 1 83 ? -5.081 -3.498 15.205 1.00 94.88 83 ASP A N 1
ATOM 640 C CA . ASP A 1 83 ? -4.448 -4.794 15.485 1.00 94.88 83 ASP A CA 1
ATOM 641 C C . ASP A 1 83 ? -4.972 -5.943 14.615 1.00 94.88 83 ASP A C 1
ATOM 643 O O . ASP A 1 83 ? -4.456 -7.058 14.673 1.00 94.88 83 ASP A O 1
ATOM 647 N N . GLU A 1 84 ? -5.947 -5.653 13.754 1.00 94.25 84 GLU A N 1
ATOM 648 C CA . GLU A 1 84 ? -6.481 -6.572 12.752 1.00 94.25 84 GLU A CA 1
ATOM 649 C C . GLU A 1 84 ? -6.206 -6.051 11.340 1.00 94.25 84 GLU A C 1
ATOM 651 O O . GLU A 1 84 ? -6.162 -4.841 11.107 1.00 94.25 84 GLU A O 1
ATOM 656 N N . VAL A 1 85 ? -6.041 -6.979 10.394 1.00 96.88 85 VAL A N 1
ATOM 657 C CA . VAL A 1 85 ? -5.895 -6.666 8.969 1.00 96.88 85 VAL A CA 1
ATOM 658 C C . VAL A 1 85 ? -7.178 -6.009 8.465 1.00 96.88 85 VAL A C 1
ATOM 660 O O . VAL A 1 85 ? -8.275 -6.533 8.660 1.00 96.88 85 VAL A O 1
ATOM 663 N N . GLN A 1 86 ? -7.037 -4.870 7.793 1.00 96.62 86 GLN A N 1
ATOM 664 C CA . GLN A 1 86 ? -8.139 -4.135 7.178 1.00 96.62 86 GLN A CA 1
ATOM 665 C C . GLN A 1 86 ? -7.844 -3.863 5.695 1.00 96.62 86 GLN A C 1
ATOM 667 O O . GLN A 1 86 ? -6.812 -4.249 5.146 1.00 96.62 86 GLN A O 1
ATOM 672 N N . MET A 1 87 ? -8.775 -3.219 5.000 1.00 97.69 87 MET A N 1
ATOM 673 C CA . MET A 1 87 ? -8.729 -3.037 3.553 1.00 97.69 87 MET A CA 1
ATOM 674 C C . MET A 1 87 ? -7.467 -2.304 3.095 1.00 97.69 87 MET A C 1
ATOM 676 O O . MET A 1 87 ? -6.905 -2.672 2.071 1.00 97.69 87 MET A O 1
ATOM 680 N N . GLY A 1 88 ? -6.973 -1.323 3.853 1.00 98.06 88 GLY A N 1
ATOM 681 C CA . GLY A 1 88 ? -5.709 -0.656 3.539 1.00 98.06 88 GLY A CA 1
ATOM 682 C C . GLY A 1 88 ? -4.542 -1.644 3.465 1.00 98.06 88 GLY A C 1
ATOM 683 O O . GLY A 1 88 ? -3.770 -1.610 2.508 1.00 98.06 88 GLY A O 1
ATOM 684 N N . ASP A 1 89 ? -4.468 -2.578 4.414 1.00 98.44 89 ASP A N 1
ATOM 685 C CA . ASP A 1 89 ? -3.433 -3.613 4.472 1.00 98.44 89 ASP A CA 1
ATOM 686 C C . ASP A 1 89 ? -3.526 -4.593 3.300 1.00 98.44 89 ASP A C 1
ATOM 688 O O . ASP A 1 89 ? -2.511 -4.953 2.708 1.00 98.44 89 ASP A O 1
ATOM 692 N N . VAL A 1 90 ? -4.746 -4.979 2.912 1.00 98.00 90 VAL A N 1
ATOM 693 C CA . VAL A 1 90 ? -4.990 -5.890 1.779 1.00 98.00 90 VAL A CA 1
ATOM 694 C C . VAL A 1 90 ? -4.470 -5.312 0.458 1.00 98.00 90 VAL A C 1
ATOM 696 O O . VAL A 1 90 ? -4.013 -6.064 -0.400 1.00 98.00 90 VAL A O 1
ATOM 699 N N . PHE A 1 91 ? -4.499 -3.987 0.292 1.00 98.50 91 PHE A N 1
ATOM 700 C CA . PHE A 1 91 ? -3.928 -3.318 -0.881 1.00 98.50 91 PHE A CA 1
ATOM 701 C C . PHE A 1 91 ? -2.428 -3.034 -0.722 1.00 98.50 91 PHE A C 1
ATOM 703 O O . PHE A 1 91 ? -1.677 -3.144 -1.692 1.00 98.50 91 PHE A O 1
ATOM 710 N N . LEU A 1 92 ? -1.968 -2.700 0.487 1.00 98.50 92 LEU A N 1
ATOM 711 C CA . LEU A 1 92 ? -0.558 -2.420 0.757 1.00 98.50 92 LEU A CA 1
ATOM 712 C C . LEU A 1 92 ? 0.328 -3.658 0.640 1.00 98.50 92 LEU A C 1
ATOM 714 O O . LEU A 1 92 ? 1.374 -3.581 -0.001 1.00 98.50 92 LEU A O 1
ATOM 718 N N . ALA A 1 93 ? -0.081 -4.789 1.215 1.00 98.44 93 ALA A N 1
ATOM 719 C CA . ALA A 1 93 ? 0.718 -6.010 1.250 1.00 98.44 93 ALA A CA 1
ATOM 720 C C . ALA A 1 93 ? 1.247 -6.441 -0.138 1.00 98.44 93 ALA A C 1
ATOM 722 O O . ALA A 1 93 ? 2.469 -6.556 -0.291 1.00 98.44 93 ALA A O 1
ATOM 723 N N . PRO A 1 94 ? 0.408 -6.607 -1.184 1.00 97.81 94 PRO A N 1
ATOM 724 C CA . PRO A 1 94 ? 0.904 -6.961 -2.513 1.00 97.81 94 PRO A CA 1
ATOM 725 C C . PRO A 1 94 ? 1.720 -5.837 -3.167 1.00 97.81 94 PRO A C 1
ATOM 727 O O . PRO A 1 94 ? 2.682 -6.125 -3.881 1.00 97.81 94 PRO A O 1
ATOM 730 N N . GLN A 1 95 ? 1.384 -4.564 -2.927 1.00 98.44 95 GLN A N 1
ATOM 731 C CA . GLN A 1 95 ? 2.107 -3.442 -3.530 1.00 98.44 95 GLN A CA 1
ATOM 732 C C . GLN A 1 95 ? 3.518 -3.282 -2.948 1.00 98.44 95 GLN A C 1
ATOM 734 O O . GLN A 1 95 ? 4.461 -3.036 -3.702 1.00 98.44 95 GLN A O 1
ATOM 739 N N . ILE A 1 96 ? 3.688 -3.453 -1.634 1.00 98.19 96 ILE A N 1
ATOM 740 C CA . ILE A 1 96 ? 5.008 -3.442 -0.991 1.00 98.19 96 ILE A CA 1
ATOM 741 C C . ILE A 1 96 ? 5.814 -4.668 -1.421 1.00 98.19 96 ILE A C 1
ATOM 743 O O . ILE A 1 96 ? 6.983 -4.530 -1.781 1.00 98.19 96 ILE A O 1
ATOM 747 N N . HIS A 1 97 ? 5.186 -5.849 -1.464 1.00 97.19 97 HIS A N 1
ATOM 748 C CA . HIS A 1 97 ? 5.843 -7.057 -1.956 1.00 97.19 97 HIS A CA 1
ATOM 749 C C . HIS A 1 97 ? 6.387 -6.859 -3.379 1.00 97.19 97 HIS A C 1
ATOM 751 O O . HIS A 1 97 ? 7.565 -7.107 -3.615 1.00 97.19 97 HIS A O 1
ATOM 757 N N . ALA A 1 98 ? 5.576 -6.337 -4.307 1.00 96.00 98 ALA A N 1
ATOM 758 C CA . ALA A 1 98 ? 6.021 -6.032 -5.668 1.00 96.00 98 ALA A CA 1
ATOM 759 C C . ALA A 1 98 ? 7.119 -4.953 -5.707 1.00 96.00 98 ALA A C 1
ATOM 761 O O . ALA A 1 98 ? 8.069 -5.073 -6.482 1.00 96.00 98 ALA A O 1
ATOM 762 N N . GLY A 1 99 ? 7.019 -3.922 -4.862 1.00 96.69 99 GLY A N 1
ATOM 763 C CA . GLY A 1 99 ? 8.057 -2.901 -4.713 1.00 96.69 99 GLY A CA 1
ATOM 764 C C . GLY A 1 99 ? 9.424 -3.505 -4.385 1.00 96.69 99 GLY A C 1
ATOM 765 O O . GLY A 1 99 ? 10.408 -3.177 -5.045 1.00 96.69 99 GLY A O 1
ATOM 766 N N . LEU A 1 100 ? 9.469 -4.439 -3.432 1.00 96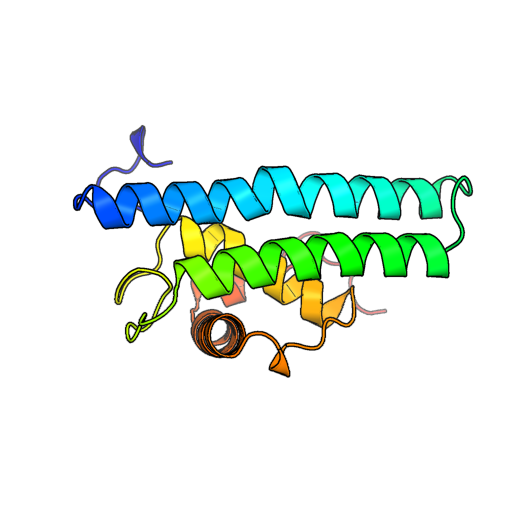.00 100 LEU A N 1
ATOM 767 C CA . LEU A 1 100 ? 10.688 -5.138 -3.019 1.00 96.00 100 LEU A CA 1
ATOM 768 C C . LEU A 1 100 ? 11.194 -6.123 -4.077 1.00 96.00 100 LEU A C 1
ATOM 770 O O . LEU A 1 100 ? 12.361 -6.079 -4.457 1.00 96.00 100 LEU A O 1
ATOM 774 N N . THR A 1 101 ? 10.328 -7.019 -4.553 1.00 94.19 101 THR A N 1
ATOM 775 C CA . THR A 1 101 ? 10.761 -8.182 -5.344 1.00 94.19 101 THR A CA 1
ATOM 776 C C . THR A 1 101 ? 10.889 -7.900 -6.835 1.00 94.19 101 THR A C 1
ATOM 778 O O . THR A 1 101 ? 11.633 -8.597 -7.521 1.00 94.19 101 THR A O 1
ATOM 781 N N . ARG A 1 102 ? 10.181 -6.891 -7.358 1.00 93.12 102 ARG A N 1
ATOM 782 C CA . ARG A 1 102 ? 10.124 -6.609 -8.803 1.00 93.12 102 ARG A CA 1
ATOM 783 C C . ARG A 1 102 ? 10.723 -5.265 -9.175 1.00 93.12 102 ARG A C 1
ATOM 785 O O . ARG A 1 102 ? 11.331 -5.153 -10.234 1.00 93.12 102 ARG A O 1
ATOM 792 N N . PHE A 1 103 ? 10.541 -4.253 -8.330 1.00 95.19 103 PHE A N 1
ATOM 793 C CA . PHE A 1 103 ? 10.866 -2.867 -8.683 1.00 95.19 103 PHE A CA 1
ATOM 794 C C . PHE A 1 103 ? 12.022 -2.268 -7.879 1.00 95.19 103 PHE A C 1
ATOM 796 O O . PHE A 1 103 ? 12.344 -1.099 -8.079 1.00 95.19 103 PHE A O 1
ATOM 803 N N . GLN A 1 104 ? 12.676 -3.066 -7.026 1.00 95.06 104 GLN A N 1
ATOM 804 C CA . GLN A 1 104 ? 13.899 -2.697 -6.301 1.00 95.06 104 GLN A CA 1
ATOM 805 C C . GLN A 1 104 ? 13.738 -1.395 -5.495 1.00 95.06 104 GLN A C 1
ATOM 807 O O . GLN A 1 104 ? 14.618 -0.536 -5.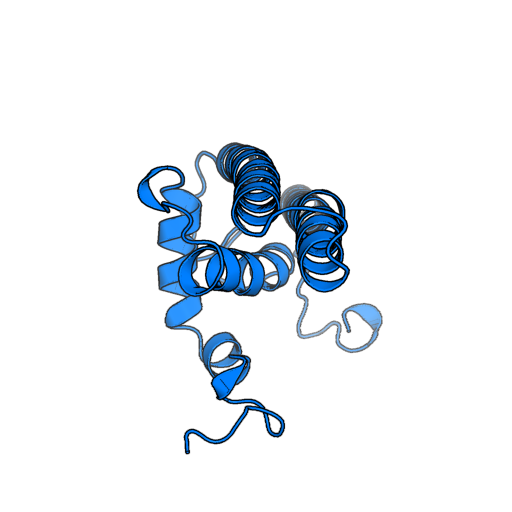473 1.00 95.06 104 GLN A O 1
ATOM 812 N N . ILE A 1 105 ? 12.575 -1.223 -4.864 1.00 97.69 105 ILE A N 1
ATOM 813 C CA . ILE A 1 105 ? 12.282 -0.053 -4.039 1.00 97.69 105 ILE A CA 1
ATOM 814 C C . ILE A 1 105 ? 13.074 -0.136 -2.735 1.00 97.69 105 ILE A C 1
ATOM 816 O O . ILE A 1 105 ? 12.964 -1.101 -1.981 1.00 97.69 105 ILE A O 1
ATOM 820 N N . ASP A 1 106 ? 13.831 0.919 -2.448 1.00 97.00 106 ASP A N 1
ATOM 821 C CA . ASP A 1 106 ? 14.490 1.110 -1.161 1.00 97.00 106 ASP A CA 1
ATOM 822 C C . ASP A 1 106 ? 13.458 1.465 -0.079 1.00 97.00 106 ASP A C 1
ATOM 824 O O . ASP A 1 106 ? 12.987 2.604 0.011 1.00 97.00 106 ASP A O 1
ATOM 828 N N . MET A 1 107 ? 13.108 0.469 0.738 1.00 97.38 107 MET A N 1
ATOM 829 C CA . MET A 1 107 ? 12.118 0.606 1.806 1.00 97.38 107 MET A CA 1
ATOM 830 C C . MET A 1 107 ? 12.623 1.384 3.024 1.00 97.38 107 MET A C 1
ATOM 832 O O . MET A 1 107 ? 11.806 1.793 3.845 1.00 97.38 107 MET A O 1
ATOM 836 N N . THR A 1 108 ? 13.925 1.677 3.135 1.00 97.25 108 THR A N 1
ATOM 837 C CA . THR A 1 108 ? 14.459 2.483 4.253 1.00 97.25 108 THR A CA 1
ATOM 838 C C . THR A 1 108 ? 13.906 3.914 4.264 1.00 97.25 108 THR A C 1
ATOM 840 O O . THR A 1 108 ? 13.916 4.585 5.294 1.00 97.25 108 THR A O 1
ATOM 843 N N . LYS A 1 109 ? 13.352 4.365 3.131 1.00 97.56 109 LYS A N 1
ATOM 844 C CA . LYS A 1 109 ? 12.665 5.653 2.963 1.00 97.56 109 LYS A CA 1
ATOM 845 C C . LYS A 1 109 ? 11.255 5.689 3.568 1.00 97.56 109 LYS A C 1
ATOM 847 O O . LYS A 1 109 ? 10.695 6.779 3.674 1.00 97.56 109 LYS A O 1
ATOM 852 N N . TYR A 1 110 ? 10.688 4.532 3.923 1.00 98.31 110 TYR A N 1
ATOM 853 C CA . TYR A 1 110 ? 9.300 4.369 4.376 1.00 98.31 110 TYR A CA 1
ATOM 854 C C . TYR A 1 110 ? 9.250 3.489 5.638 1.00 98.31 110 TYR A C 1
ATOM 856 O O . TYR A 1 110 ? 8.846 2.326 5.565 1.00 98.31 110 TYR A O 1
ATOM 864 N N . PRO A 1 111 ? 9.729 3.982 6.792 1.00 97.75 111 PRO A N 1
ATOM 865 C CA . PRO A 1 111 ? 9.847 3.176 8.007 1.00 97.75 111 PRO A CA 1
ATOM 866 C C . PRO A 1 111 ? 8.525 2.540 8.471 1.00 97.75 111 PRO A C 1
ATOM 868 O O . PRO A 1 111 ? 8.532 1.404 8.944 1.00 97.75 111 PRO A O 1
ATOM 871 N N . ILE A 1 112 ? 7.384 3.216 8.312 1.00 98.44 112 ILE A N 1
ATOM 872 C CA . ILE A 1 112 ? 6.072 2.670 8.675 1.00 98.44 112 ILE A CA 1
ATOM 873 C C . ILE A 1 112 ? 5.682 1.560 7.701 1.00 98.44 112 ILE A C 1
ATOM 875 O O . ILE A 1 112 ? 5.307 0.475 8.142 1.00 98.44 112 ILE A O 1
ATOM 879 N N . LEU A 1 113 ? 5.804 1.784 6.388 1.00 98.44 113 LEU A N 1
ATOM 880 C CA . LEU A 1 113 ? 5.527 0.731 5.403 1.00 98.44 113 LEU A CA 1
ATOM 881 C C . LEU A 1 113 ? 6.477 -0.469 5.540 1.00 98.44 113 LEU A C 1
ATOM 883 O O . LEU A 1 113 ? 6.045 -1.603 5.342 1.00 98.44 113 LEU A O 1
ATOM 887 N N . ALA A 1 114 ? 7.742 -0.247 5.903 1.00 97.94 114 ALA A N 1
ATOM 888 C CA . ALA A 1 114 ? 8.701 -1.315 6.179 1.00 97.94 114 ALA A CA 1
ATOM 889 C C . ALA A 1 114 ? 8.262 -2.161 7.387 1.00 97.94 114 ALA A C 1
ATOM 891 O O . ALA A 1 114 ? 8.169 -3.381 7.280 1.00 97.94 114 ALA A O 1
ATOM 892 N N . ARG A 1 115 ? 7.865 -1.522 8.494 1.00 97.75 115 ARG A N 1
ATOM 893 C CA . ARG A 1 115 ? 7.292 -2.213 9.662 1.00 97.75 115 ARG A CA 1
ATOM 894 C C . ARG A 1 115 ? 6.029 -3.003 9.302 1.00 97.75 115 ARG A C 1
ATOM 896 O O . ARG A 1 115 ? 5.830 -4.122 9.771 1.00 97.75 115 ARG A O 1
ATOM 903 N N . LEU A 1 116 ? 5.149 -2.423 8.485 1.00 98.12 116 LEU A N 1
ATOM 904 C CA . LEU A 1 116 ? 3.940 -3.109 8.028 1.00 98.12 116 LEU A CA 1
ATOM 905 C C . LEU A 1 116 ? 4.279 -4.328 7.169 1.00 98.12 116 LEU A C 1
ATOM 907 O O . LEU A 1 116 ? 3.647 -5.367 7.324 1.00 98.12 116 LEU A O 1
ATOM 911 N N . GLN A 1 117 ? 5.300 -4.241 6.315 1.00 97.69 117 GLN A N 1
ATOM 912 C CA . GLN A 1 117 ? 5.767 -5.373 5.518 1.00 97.69 117 GLN A CA 1
ATOM 913 C C . GLN A 1 117 ? 6.231 -6.544 6.384 1.00 97.69 117 GLN A C 1
ATOM 915 O O . GLN A 1 117 ? 5.873 -7.683 6.076 1.00 97.69 117 GLN A O 1
ATOM 920 N N . GLU A 1 118 ? 6.959 -6.276 7.467 1.00 97.19 118 GLU A N 1
ATOM 921 C CA . GLU A 1 118 ? 7.355 -7.304 8.432 1.00 97.19 118 GLU A CA 1
ATOM 922 C C . GLU A 1 118 ? 6.106 -7.973 9.026 1.00 97.19 118 GLU A C 1
ATOM 924 O O . GLU A 1 118 ? 5.945 -9.191 8.918 1.00 97.19 118 GLU A O 1
ATOM 929 N N . ALA A 1 119 ? 5.146 -7.180 9.514 1.00 97.94 119 ALA A N 1
ATOM 930 C CA . ALA A 1 119 ? 3.886 -7.692 10.060 1.00 97.94 119 ALA A CA 1
ATOM 931 C C . ALA A 1 119 ? 3.048 -8.481 9.032 1.00 97.94 119 ALA A C 1
ATOM 933 O O . ALA A 1 119 ? 2.377 -9.454 9.387 1.00 97.94 119 ALA A O 1
ATOM 934 N N . TYR A 1 120 ? 3.067 -8.083 7.756 1.00 98.12 120 TYR A N 1
ATOM 935 C CA . TYR A 1 120 ? 2.379 -8.801 6.683 1.00 98.12 120 TYR A CA 1
ATOM 936 C C . TYR A 1 120 ? 3.059 -10.130 6.362 1.00 98.12 120 TYR A C 1
ATOM 938 O O . TYR A 1 120 ? 2.372 -11.118 6.109 1.00 98.12 120 TYR A O 1
ATOM 946 N N . SER A 1 121 ? 4.393 -10.175 6.403 1.00 96.19 121 SER A N 1
ATOM 947 C CA . SER A 1 121 ? 5.170 -11.381 6.100 1.00 96.19 121 SER A CA 1
ATOM 948 C C . SER A 1 121 ? 4.918 -12.526 7.087 1.00 96.19 121 SER A C 1
ATOM 950 O O . SER A 1 121 ? 5.037 -13.695 6.722 1.00 96.19 121 SER A O 1
ATOM 952 N N . GLU A 1 122 ? 4.499 -12.198 8.310 1.00 97.00 122 GLU A N 1
ATOM 953 C CA . GLU A 1 122 ? 4.147 -13.158 9.359 1.00 97.00 122 GLU A CA 1
ATOM 954 C C . GLU A 1 122 ? 2.688 -13.634 9.289 1.00 97.00 122 GLU A C 1
ATOM 956 O O . GLU A 1 122 ? 2.335 -14.639 9.908 1.00 97.00 122 GLU A O 1
ATOM 961 N N . HIS A 1 123 ? 1.810 -12.924 8.572 1.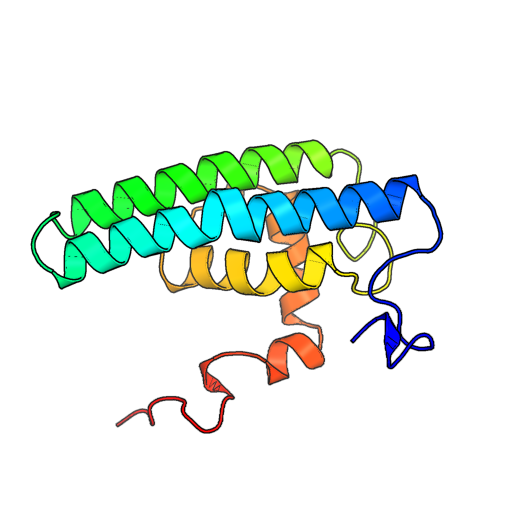00 97.75 123 HIS A N 1
ATOM 962 C CA . HIS A 1 123 ? 0.383 -13.229 8.590 1.00 97.75 123 HIS A CA 1
ATOM 963 C C . HIS A 1 123 ? 0.055 -14.417 7.662 1.00 97.75 123 HIS A C 1
ATOM 965 O O . HIS A 1 123 ? 0.273 -14.317 6.447 1.00 97.75 123 HIS A O 1
ATOM 971 N N . PRO A 1 124 ? -0.567 -15.507 8.162 1.00 97.88 124 PRO A N 1
ATOM 972 C CA . PRO A 1 124 ? -0.793 -16.721 7.371 1.00 97.88 124 PRO A CA 1
ATOM 973 C C . PRO A 1 124 ? -1.581 -16.490 6.077 1.00 97.88 124 PRO A C 1
ATOM 975 O O . PRO A 1 124 ? -1.268 -17.079 5.046 1.00 97.88 124 PRO A O 1
ATOM 978 N N . ALA A 1 125 ? -2.579 -15.597 6.098 1.00 97.12 125 ALA A N 1
ATOM 979 C CA . ALA A 1 125 ? -3.365 -15.300 4.899 1.00 97.12 125 ALA A CA 1
ATOM 980 C C . ALA A 1 125 ? -2.536 -14.609 3.803 1.00 97.12 125 ALA A C 1
ATOM 982 O O . ALA A 1 125 ? -2.760 -14.869 2.625 1.00 97.12 125 ALA A O 1
ATOM 983 N N . PHE A 1 126 ? -1.561 -13.767 4.170 1.00 97.88 126 PHE A N 1
ATOM 984 C CA . PHE A 1 126 ? -0.685 -13.129 3.186 1.00 97.88 126 PHE A CA 1
ATOM 985 C C . PHE A 1 126 ? 0.363 -14.108 2.663 1.00 97.88 126 PHE A C 1
ATOM 987 O O . PHE A 1 12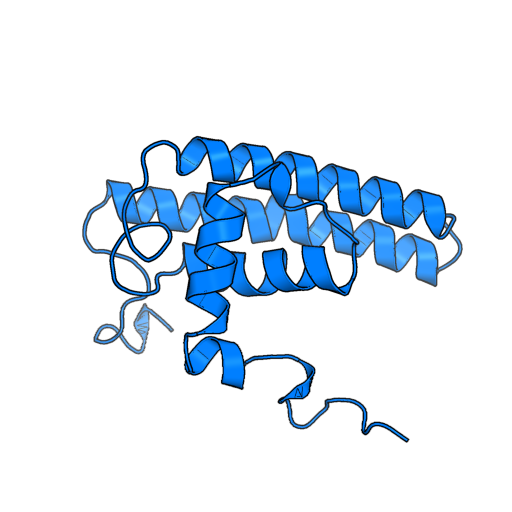6 ? 0.604 -14.125 1.462 1.00 97.88 126 PHE A O 1
ATOM 994 N N . GLN A 1 127 ? 0.908 -14.979 3.518 1.00 97.75 127 GLN A N 1
ATOM 995 C CA . GLN A 1 127 ? 1.799 -16.062 3.088 1.00 97.75 127 GLN A CA 1
ATOM 996 C C . GLN A 1 127 ? 1.112 -16.996 2.084 1.00 97.75 127 GLN A C 1
ATOM 998 O O . GLN A 1 127 ? 1.668 -17.289 1.027 1.00 97.75 127 GLN A O 1
ATOM 1003 N N . ALA A 1 128 ? -0.118 -17.428 2.372 1.00 97.88 128 ALA A N 1
ATOM 1004 C CA . ALA A 1 128 ? -0.896 -18.272 1.468 1.00 97.88 128 ALA A CA 1
ATOM 1005 C C . ALA A 1 128 ? -1.237 -17.570 0.140 1.00 97.88 128 ALA A C 1
ATOM 1007 O O . ALA A 1 128 ? -1.341 -18.230 -0.890 1.00 97.88 128 ALA A O 1
ATOM 1008 N N . ALA A 1 129 ? -1.382 -16.242 0.153 1.00 97.19 129 ALA A N 1
ATOM 1009 C CA . ALA A 1 129 ? -1.688 -15.430 -1.024 1.00 97.19 129 ALA A CA 1
ATOM 1010 C C . ALA A 1 129 ? -0.450 -15.010 -1.842 1.00 97.19 129 ALA A C 1
ATOM 1012 O O . ALA A 1 129 ? -0.589 -14.287 -2.830 1.00 97.19 129 ALA A O 1
ATOM 1013 N N . LEU A 1 130 ? 0.762 -15.430 -1.454 1.00 95.69 130 LEU A N 1
ATOM 1014 C CA . LEU A 1 130 ? 1.972 -15.111 -2.212 1.00 95.69 130 LEU A CA 1
ATOM 1015 C C . LEU A 1 130 ? 1.901 -15.691 -3.637 1.00 95.69 130 LEU A C 1
ATOM 1017 O O . LEU A 1 130 ? 1.445 -16.830 -3.789 1.00 95.69 130 LEU A O 1
ATOM 1021 N N . PRO A 1 131 ? 2.392 -14.972 -4.669 1.00 93.88 131 PRO A N 1
ATOM 1022 C CA . PRO A 1 131 ? 2.329 -15.431 -6.058 1.00 93.88 131 PRO A CA 1
ATOM 1023 C C . PRO A 1 131 ? 2.907 -16.833 -6.278 1.00 93.88 131 PRO A C 1
ATOM 1025 O O . PRO A 1 131 ? 2.302 -17.637 -6.973 1.00 93.88 131 PRO A O 1
ATOM 1028 N N . GLN A 1 132 ? 4.029 -17.163 -5.634 1.00 93.56 132 GLN A N 1
ATOM 1029 C CA . GLN A 1 132 ? 4.676 -18.475 -5.750 1.00 93.56 132 GLN A CA 1
ATOM 1030 C C . GLN A 1 132 ? 3.887 -19.635 -5.121 1.00 93.56 132 GLN A C 1
ATOM 1032 O O . GLN A 1 132 ? 4.183 -20.792 -5.395 1.00 93.56 132 GLN A O 1
ATOM 1037 N N . ASN A 1 133 ? 2.903 -19.332 -4.272 1.00 95.19 133 ASN A N 1
ATOM 1038 C CA . ASN A 1 133 ? 2.061 -20.329 -3.612 1.00 95.19 133 ASN A CA 1
ATOM 1039 C C . ASN A 1 133 ? 0.734 -20.549 -4.356 1.00 95.19 133 ASN A C 1
ATOM 1041 O O . ASN A 1 133 ? -0.123 -21.287 -3.867 1.00 95.19 133 ASN A O 1
ATOM 1045 N N . GLN A 1 134 ? 0.538 -19.898 -5.508 1.00 96.31 134 GLN A N 1
ATOM 1046 C CA . GLN A 1 134 ? -0.681 -20.038 -6.297 1.00 96.31 134 GLN A CA 1
ATOM 1047 C C . GLN A 1 134 ? -0.602 -21.244 -7.248 1.00 96.31 134 GLN A C 1
ATOM 1049 O O . GLN A 1 134 ? 0.492 -21.613 -7.677 1.00 96.31 134 GLN A O 1
ATOM 1054 N N . PRO A 1 135 ? -1.741 -21.869 -7.607 1.00 95.69 135 PRO A N 1
ATOM 1055 C CA . PRO A 1 135 ? -1.757 -23.052 -8.475 1.00 95.69 135 PRO A CA 1
ATOM 1056 C C . PRO A 1 135 ? -1.150 -22.841 -9.869 1.00 95.69 135 PRO A C 1
ATOM 1058 O O . PRO A 1 135 ? -0.757 -23.807 -10.513 1.00 95.69 135 PRO A O 1
ATOM 1061 N N . ASP A 1 136 ? -1.112 -21.597 -10.343 1.00 94.25 136 ASP A N 1
ATOM 1062 C CA . ASP A 1 136 ? -0.564 -21.171 -11.631 1.00 94.25 136 ASP A CA 1
ATOM 1063 C C . ASP A 1 136 ? 0.868 -20.616 -11.532 1.00 94.25 136 ASP A C 1
ATOM 1065 O O . ASP A 1 136 ? 1.409 -20.123 -12.524 1.00 94.25 136 ASP A O 1
ATOM 1069 N N . ALA A 1 137 ? 1.498 -20.698 -10.356 1.00 91.38 137 ALA A N 1
ATOM 1070 C CA . ALA A 1 137 ? 2.886 -20.299 -10.185 1.00 91.38 137 ALA A CA 1
ATOM 1071 C C . ALA A 1 137 ? 3.798 -21.110 -11.129 1.00 91.38 137 ALA A C 1
ATOM 1073 O O . ALA A 1 137 ? 3.674 -22.339 -11.187 1.00 91.38 137 ALA A O 1
ATOM 1074 N N . PRO A 1 138 ? 4.738 -20.466 -11.849 1.00 87.56 138 PRO A N 1
ATOM 1075 C CA . PRO A 1 138 ? 5.701 -21.187 -12.670 1.00 87.56 138 PRO A CA 1
ATOM 1076 C C . PRO A 1 138 ? 6.486 -22.174 -11.803 1.00 87.56 138 PRO A C 1
ATOM 1078 O O . PRO A 1 138 ? 7.079 -21.781 -10.795 1.00 87.56 138 PRO A O 1
ATOM 1081 N N . THR A 1 139 ? 6.508 -23.449 -12.187 1.00 82.69 139 THR A N 1
ATOM 1082 C CA . THR A 1 139 ? 7.393 -24.429 -11.556 1.00 82.69 139 THR A CA 1
ATOM 1083 C C . THR A 1 139 ? 8.834 -24.006 -11.800 1.00 82.69 139 THR A C 1
ATOM 1085 O O . THR A 1 139 ? 9.202 -23.697 -12.932 1.00 82.69 139 THR A O 1
ATOM 1088 N N . SER A 1 140 ? 9.645 -23.966 -10.745 1.00 66.56 140 SER A N 1
ATOM 1089 C CA . SER A 1 140 ? 11.090 -23.805 -10.889 1.00 66.56 140 SER A CA 1
ATOM 1090 C C . SER A 1 140 ? 11.631 -25.032 -11.631 1.00 66.56 140 SER A C 1
ATOM 1092 O O . SER A 1 140 ? 11.720 -26.103 -11.033 1.00 66.56 140 SER A O 1
ATOM 1094 N N . GLU A 1 141 ? 11.895 -24.896 -12.932 1.00 42.50 141 GLU A N 1
ATOM 1095 C CA . GLU A 1 141 ? 12.733 -25.835 -13.694 1.00 42.50 141 GLU A CA 1
ATOM 1096 C C . GLU A 1 141 ? 14.218 -25.609 -13.388 1.00 42.50 141 GLU A C 1
ATOM 1098 O O . GLU A 1 141 ? 14.622 -24.431 -13.226 1.00 42.50 141 GLU A O 1
#

pLDDT: mean 94.54, std 6.17, range [42.5, 98.69]

Sequence (141 aa):
MEDKYPQHPLLPQDLKKKALNLQIASIVCSSIQPLQTHAVIGSFLGTMGAEESLHMTQHYIDKGFRAIEKLLEGCDTRYATGDEVQMGDVFLAPQIHAGLTRFQIDMTKYPILARLQEAYSEHPAFQAALPQNQPDAPTSE

Organism: Brachypodium distachyon (NCBI:txid15368)

InterPro domains:
  IPR010987 Glutathione S-transferase, C-terminal-like [PS50405] (14-139)
  IPR034330 Glutathione S-transferases, class Zeta , C-terminal [cd03191] (15-134)
  IPR036282 Glutathione S-transferase, C-terminal domain superfamily [SSF47616] (9-138)